Protein AF-A0A0F6WAM8-F1 (afdb_monomer_lite)

Structure (mmCIF, N/CA/C/O backbone):
data_AF-A0A0F6WAM8-F1
#
_entry.id   AF-A0A0F6WAM8-F1
#
loop_
_atom_site.group_PDB
_atom_site.id
_atom_site.type_symbol
_atom_site.label_atom_id
_atom_site.label_alt_id
_atom_site.label_comp_id
_atom_site.label_asym_id
_atom_site.label_entity_id
_atom_site.label_seq_id
_atom_site.pdbx_PDB_ins_code
_atom_site.Cartn_x
_atom_site.Cartn_y
_atom_site.Cartn_z
_atom_site.occupancy
_atom_site.B_iso_or_equiv
_atom_site.auth_seq_id
_atom_site.auth_comp_id
_atom_site.auth_asym_id
_atom_site.auth_atom_id
_atom_site.pdbx_PDB_model_num
ATOM 1 N N . MET A 1 1 ? 14.453 -8.402 1.771 1.00 70.31 1 MET A N 1
ATOM 2 C CA . MET A 1 1 ? 13.284 -9.276 2.057 1.00 70.31 1 MET A CA 1
ATOM 3 C C . MET A 1 1 ? 13.218 -9.983 3.432 1.00 70.31 1 MET A C 1
ATOM 5 O O . MET A 1 1 ? 12.126 -10.076 3.965 1.00 70.31 1 MET A O 1
ATOM 9 N N . SER A 1 2 ? 14.271 -10.577 4.032 1.00 76.19 2 SER A N 1
ATOM 10 C CA . SER A 1 2 ? 14.103 -11.374 5.291 1.00 76.19 2 SER A CA 1
ATOM 11 C C . SER A 1 2 ? 13.777 -10.528 6.503 1.00 76.19 2 SER A C 1
ATOM 13 O O . SER A 1 2 ? 12.893 -10.878 7.273 1.00 76.19 2 SER A O 1
ATOM 15 N N . GLU A 1 3 ? 14.484 -9.415 6.609 1.00 81.88 3 GLU A N 1
ATOM 16 C CA . GLU A 1 3 ? 14.283 -8.392 7.623 1.00 81.88 3 GLU A CA 1
ATOM 17 C C . GLU A 1 3 ? 12.885 -7.765 7.503 1.00 81.88 3 GLU A C 1
ATOM 19 O O . GLU A 1 3 ? 12.145 -7.770 8.478 1.00 81.88 3 GLU A O 1
ATOM 24 N N . LEU A 1 4 ? 12.472 -7.379 6.285 1.00 81.62 4 LEU A N 1
ATOM 25 C CA . LEU A 1 4 ? 11.135 -6.833 6.007 1.00 81.62 4 LEU A CA 1
ATOM 26 C C . LEU A 1 4 ? 10.006 -7.769 6.457 1.00 81.62 4 LEU A C 1
ATOM 28 O O . LEU A 1 4 ? 9.068 -7.326 7.107 1.00 81.62 4 LEU A O 1
ATOM 32 N N . VAL A 1 5 ? 10.094 -9.058 6.112 1.00 83.38 5 VAL A N 1
ATOM 33 C CA . VAL A 1 5 ? 9.080 -10.056 6.489 1.00 83.38 5 VAL A CA 1
ATOM 34 C C . VAL A 1 5 ? 8.963 -10.155 8.010 1.00 83.38 5 VAL A C 1
ATOM 36 O O . VAL A 1 5 ? 7.864 -10.053 8.540 1.00 83.38 5 VAL A O 1
ATOM 39 N N . ALA A 1 6 ? 10.089 -10.269 8.720 1.00 85.56 6 ALA A N 1
ATOM 40 C CA . ALA A 1 6 ? 10.087 -10.329 10.180 1.00 85.56 6 ALA A CA 1
ATOM 41 C C . ALA A 1 6 ? 9.570 -9.026 10.822 1.00 85.56 6 ALA A C 1
ATOM 43 O O . ALA A 1 6 ? 8.919 -9.053 11.864 1.00 85.56 6 ALA A O 1
ATOM 44 N N . GLU A 1 7 ? 9.858 -7.871 10.225 1.00 86.44 7 GLU A N 1
ATOM 45 C CA . GLU A 1 7 ? 9.371 -6.572 10.691 1.00 86.44 7 GLU A CA 1
ATOM 46 C C . GLU A 1 7 ? 7.865 -6.408 10.503 1.00 86.44 7 GLU A C 1
ATOM 48 O O . GLU A 1 7 ? 7.181 -6.040 11.455 1.00 86.44 7 GLU A O 1
ATOM 53 N N . ILE A 1 8 ? 7.334 -6.751 9.329 1.00 85.44 8 ILE A N 1
ATOM 54 C CA . ILE A 1 8 ? 5.891 -6.740 9.075 1.00 85.44 8 ILE A CA 1
ATOM 55 C C . ILE A 1 8 ? 5.183 -7.731 10.008 1.00 85.44 8 ILE A C 1
ATOM 57 O O . ILE A 1 8 ? 4.198 -7.365 10.640 1.00 85.44 8 ILE A O 1
ATOM 61 N N . GLU A 1 9 ? 5.699 -8.946 10.186 1.00 86.88 9 GLU A N 1
ATOM 62 C CA . GLU A 1 9 ? 5.108 -9.944 11.094 1.00 86.88 9 GLU A CA 1
ATOM 63 C C . GLU A 1 9 ? 5.041 -9.451 12.542 1.00 86.88 9 GLU A C 1
ATOM 65 O O . GLU A 1 9 ? 3.993 -9.548 13.178 1.00 86.88 9 GLU A O 1
ATOM 70 N N . ARG A 1 10 ? 6.098 -8.797 13.039 1.00 87.12 10 ARG A N 1
ATOM 71 C CA . ARG A 1 10 ? 6.067 -8.170 14.371 1.00 87.12 10 ARG A CA 1
ATOM 72 C C . ARG A 1 10 ? 4.965 -7.126 14.504 1.00 87.12 10 ARG A C 1
ATOM 74 O O . ARG A 1 10 ? 4.391 -6.989 15.580 1.00 87.12 10 ARG A O 1
ATOM 81 N N . THR A 1 11 ? 4.668 -6.388 13.434 1.00 86.56 11 THR A N 1
ATOM 82 C CA . THR A 1 11 ? 3.557 -5.430 13.469 1.00 86.56 11 THR A CA 1
ATOM 83 C C . THR A 1 11 ? 2.187 -6.108 13.446 1.00 86.56 11 THR A C 1
ATOM 85 O O . THR A 1 11 ? 1.237 -5.531 13.973 1.00 86.56 11 THR A O 1
ATOM 88 N N . LEU A 1 12 ? 2.074 -7.313 12.874 1.00 83.94 12 LEU A N 1
ATOM 89 C CA . LEU A 1 12 ? 0.836 -8.099 12.821 1.00 83.94 12 LEU A CA 1
ATOM 90 C C . LEU A 1 12 ? 0.528 -8.776 14.169 1.00 83.94 12 LEU A C 1
ATOM 92 O O . LEU A 1 12 ? -0.620 -8.757 14.605 1.00 83.94 12 LEU A O 1
ATOM 96 N N . ASP A 1 13 ? 1.548 -9.283 14.866 1.00 75.69 13 ASP A N 1
ATOM 97 C CA . ASP A 1 13 ? 1.405 -10.173 16.033 1.00 75.69 13 ASP A CA 1
ATOM 98 C C . ASP A 1 13 ? 1.328 -9.454 17.404 1.00 75.69 13 ASP A C 1
ATOM 100 O O . ASP A 1 13 ? 1.765 -9.985 18.426 1.00 75.69 13 ASP A O 1
ATOM 104 N N . GLY A 1 14 ? 0.761 -8.244 17.477 1.00 69.88 14 GLY A N 1
ATOM 105 C CA . GLY A 1 14 ? 0.742 -7.462 18.724 1.00 69.88 14 GLY A CA 1
ATOM 106 C C . GLY A 1 14 ? -0.489 -6.582 18.945 1.00 69.88 14 GLY A C 1
ATOM 107 O O . GLY A 1 14 ? -1.218 -6.247 18.013 1.00 69.88 14 GLY A O 1
ATOM 108 N N . ALA A 1 15 ? -0.691 -6.154 20.194 1.00 78.25 15 ALA A N 1
ATOM 109 C CA . ALA A 1 15 ? -1.599 -5.060 20.545 1.00 78.25 15 ALA A CA 1
ATOM 110 C C . ALA A 1 15 ? -0.901 -3.715 20.275 1.00 78.25 15 ALA A C 1
ATOM 112 O O . ALA A 1 15 ? -0.486 -3.020 21.198 1.00 78.25 15 ALA A O 1
ATOM 113 N N . ILE A 1 16 ? -0.695 -3.406 18.995 1.00 86.88 16 ILE A N 1
ATOM 114 C CA . ILE A 1 16 ? -0.172 -2.117 18.532 1.00 86.88 16 ILE A CA 1
ATOM 115 C C . ILE A 1 16 ? -1.365 -1.237 18.178 1.00 86.88 16 ILE A C 1
ATOM 117 O O . ILE A 1 16 ? -2.335 -1.723 17.589 1.00 86.88 16 ILE A O 1
ATOM 121 N N . ASP A 1 17 ? -1.286 0.044 18.527 1.00 93.81 17 ASP A N 1
ATOM 122 C CA . ASP A 1 17 ? -2.280 1.025 18.109 1.00 93.81 17 ASP A CA 1
ATOM 123 C C . ASP A 1 17 ? -2.421 1.033 16.566 1.00 93.81 17 ASP A C 1
ATOM 125 O O . ASP A 1 17 ? -1.407 1.004 15.855 1.00 93.81 17 ASP A O 1
ATOM 129 N N . PRO A 1 18 ? -3.647 1.051 16.001 1.00 95.12 18 PRO A N 1
ATOM 130 C CA . PRO A 1 18 ? -3.834 0.999 14.553 1.00 95.12 18 PRO A CA 1
ATOM 131 C C . PRO A 1 18 ? -3.072 2.082 13.783 1.00 95.12 18 PRO A C 1
ATOM 133 O O . PRO A 1 18 ? -2.536 1.798 12.712 1.00 95.12 18 PRO A O 1
ATOM 136 N N . ARG A 1 19 ? -2.959 3.300 14.322 1.00 95.00 19 ARG A N 1
ATOM 137 C CA . ARG A 1 19 ? -2.213 4.385 13.677 1.00 95.00 19 ARG A CA 1
ATOM 138 C C . ARG A 1 19 ? -0.719 4.087 13.659 1.00 95.00 19 ARG A C 1
ATOM 140 O O . ARG A 1 19 ? -0.087 4.214 12.610 1.00 95.00 19 ARG A O 1
ATOM 147 N N . GLU A 1 20 ? -0.156 3.652 14.784 1.00 94.38 20 GLU A N 1
ATOM 148 C CA . GLU A 1 20 ? 1.255 3.248 14.864 1.00 94.38 20 GLU A CA 1
ATOM 149 C C . GLU A 1 20 ? 1.577 2.096 13.905 1.00 94.38 20 GLU A C 1
ATOM 151 O O . GLU A 1 20 ? 2.630 2.086 13.257 1.00 94.38 20 GLU A O 1
ATOM 156 N N . ARG A 1 21 ? 0.649 1.147 13.759 1.00 95.44 21 ARG A N 1
ATOM 157 C CA . ARG A 1 21 ? 0.763 0.044 12.802 1.00 95.44 21 ARG A CA 1
ATOM 158 C C . ARG A 1 21 ? 0.791 0.543 11.357 1.00 95.44 21 ARG A C 1
ATOM 160 O O . ARG A 1 21 ? 1.679 0.141 10.607 1.00 95.44 21 ARG A O 1
ATOM 167 N N . VAL A 1 22 ? -0.113 1.447 10.974 1.00 96.19 22 VAL A N 1
ATOM 168 C CA . VAL A 1 22 ? -0.131 2.035 9.621 1.00 96.19 22 VAL A CA 1
ATOM 169 C C . VAL A 1 22 ? 1.169 2.782 9.330 1.00 96.19 22 VAL A C 1
ATOM 171 O O . VAL A 1 22 ? 1.796 2.536 8.300 1.00 96.19 22 VAL A O 1
ATOM 174 N N . LEU A 1 23 ? 1.623 3.638 10.249 1.00 95.19 23 LEU A N 1
ATOM 175 C CA . LEU A 1 23 ? 2.885 4.374 10.103 1.00 95.19 23 LEU A CA 1
ATOM 176 C C . LEU A 1 23 ? 4.087 3.430 9.965 1.00 95.19 23 LEU A C 1
ATOM 178 O O . LEU A 1 23 ? 4.976 3.666 9.143 1.00 95.19 23 LEU A O 1
ATOM 182 N N . SER A 1 24 ? 4.087 2.330 10.722 1.00 94.75 24 SER A N 1
ATOM 183 C CA . SER A 1 24 ? 5.114 1.293 10.619 1.00 94.75 24 SER A CA 1
ATOM 184 C C . SER A 1 24 ? 5.111 0.641 9.238 1.00 94.75 24 SER A C 1
ATOM 186 O O . SER A 1 24 ? 6.165 0.546 8.614 1.00 94.75 24 SER A O 1
ATOM 188 N N . TRP A 1 25 ? 3.948 0.245 8.711 1.00 95.75 25 TRP A N 1
ATOM 189 C CA . TRP A 1 25 ? 3.856 -0.337 7.369 1.00 95.75 25 TRP A CA 1
ATOM 190 C C . TRP A 1 25 ? 4.326 0.617 6.279 1.00 95.75 25 TRP A C 1
ATOM 192 O O . TRP A 1 25 ? 5.108 0.197 5.428 1.00 95.75 25 TRP A O 1
ATOM 202 N N . VAL A 1 26 ? 3.921 1.891 6.328 1.00 95.19 26 VAL A N 1
ATOM 203 C CA . VAL A 1 26 ? 4.386 2.899 5.363 1.00 95.19 26 VAL A CA 1
ATOM 204 C C . VAL A 1 26 ? 5.909 2.955 5.349 1.00 95.19 26 VAL A C 1
ATOM 206 O O . VAL A 1 26 ? 6.528 2.809 4.295 1.00 95.19 26 VAL A O 1
ATOM 209 N N . ARG A 1 27 ? 6.522 3.115 6.526 1.00 94.38 27 ARG A N 1
ATOM 210 C CA . ARG A 1 27 ? 7.976 3.227 6.655 1.00 94.38 27 ARG A CA 1
ATOM 211 C C . ARG A 1 27 ? 8.694 1.974 6.158 1.00 94.38 27 ARG A C 1
ATOM 213 O O . ARG A 1 27 ? 9.669 2.079 5.418 1.00 94.38 27 ARG A O 1
ATOM 220 N N . LEU A 1 28 ? 8.236 0.799 6.586 1.00 94.69 28 LEU A N 1
ATOM 221 C CA . LEU A 1 28 ? 8.861 -0.485 6.266 1.00 94.69 28 LEU A CA 1
ATOM 222 C C . LEU A 1 28 ? 8.800 -0.787 4.767 1.00 94.69 28 LEU A C 1
ATOM 224 O O . LEU A 1 28 ? 9.815 -1.148 4.169 1.00 94.69 28 LEU A O 1
ATOM 228 N N . LEU A 1 29 ? 7.631 -0.599 4.152 1.00 94.06 29 LEU A N 1
ATOM 229 C CA . LEU A 1 29 ? 7.439 -0.826 2.722 1.00 94.06 29 LEU A CA 1
ATOM 230 C C . LEU A 1 29 ? 8.244 0.176 1.886 1.00 94.06 29 LEU A C 1
ATOM 232 O O . LEU A 1 29 ? 8.910 -0.232 0.937 1.00 94.06 29 LEU A O 1
ATOM 236 N N . ASP A 1 30 ? 8.262 1.458 2.265 1.00 93.31 30 ASP A N 1
ATOM 237 C CA . ASP A 1 30 ? 9.029 2.487 1.552 1.00 93.31 30 ASP A CA 1
ATOM 238 C C . ASP A 1 30 ? 10.538 2.206 1.588 1.00 93.31 30 ASP A C 1
ATOM 240 O O . ASP A 1 30 ? 11.213 2.246 0.558 1.00 93.31 30 ASP A O 1
ATOM 244 N N . LEU A 1 31 ? 11.074 1.843 2.759 1.00 92.94 31 LEU A N 1
ATOM 245 C CA . LEU A 1 31 ? 12.482 1.462 2.897 1.00 92.94 31 LEU A CA 1
ATOM 246 C C . LEU A 1 31 ? 12.819 0.198 2.102 1.00 92.94 31 LEU A C 1
ATOM 248 O O . LEU A 1 31 ? 13.902 0.114 1.522 1.00 92.94 31 LEU A O 1
ATOM 252 N N . ALA A 1 32 ? 11.920 -0.784 2.071 1.00 92.62 32 ALA A N 1
ATOM 253 C CA . ALA A 1 32 ? 12.136 -2.006 1.312 1.00 92.62 32 ALA A CA 1
ATOM 254 C C . ALA A 1 32 ? 12.163 -1.754 -0.197 1.00 92.62 32 ALA A C 1
ATOM 256 O O . ALA A 1 32 ? 13.083 -2.221 -0.866 1.00 92.62 32 ALA A O 1
ATOM 257 N N . VAL A 1 33 ? 11.210 -0.980 -0.721 1.00 92.19 33 VAL A N 1
ATOM 258 C CA . VAL A 1 33 ? 11.174 -0.611 -2.143 1.00 92.19 33 VAL A CA 1
ATOM 259 C C . VAL A 1 33 ? 12.412 0.201 -2.522 1.00 92.19 33 VAL A C 1
ATOM 261 O O . VAL A 1 33 ? 13.026 -0.065 -3.550 1.00 92.19 33 VAL A O 1
ATOM 264 N N . ALA A 1 34 ? 12.856 1.125 -1.664 1.00 91.12 34 ALA A N 1
ATOM 265 C CA . ALA A 1 34 ? 14.078 1.894 -1.906 1.00 91.12 34 ALA A CA 1
ATOM 266 C C . ALA A 1 34 ? 15.351 1.023 -1.980 1.00 91.12 34 ALA A C 1
ATOM 268 O O . ALA A 1 34 ? 16.317 1.407 -2.637 1.00 91.12 34 ALA A O 1
ATOM 269 N N . ARG A 1 35 ? 15.371 -0.137 -1.307 1.00 92.50 35 ARG A N 1
ATOM 270 C CA . ARG A 1 35 ? 16.491 -1.098 -1.330 1.00 92.50 35 ARG A CA 1
ATOM 271 C C . ARG A 1 35 ? 16.407 -2.097 -2.489 1.00 92.50 35 ARG A C 1
ATOM 273 O O . ARG A 1 35 ? 17.434 -2.651 -2.871 1.00 92.50 35 ARG A O 1
ATOM 280 N N . GLU A 1 36 ? 15.214 -2.345 -3.025 1.00 90.12 36 GLU A N 1
ATOM 281 C CA . GLU A 1 36 ? 14.940 -3.341 -4.068 1.00 90.12 36 GLU A CA 1
ATOM 282 C C . GLU A 1 36 ? 14.293 -2.654 -5.296 1.00 90.12 36 GLU A C 1
ATOM 284 O O . GLU A 1 36 ? 13.080 -2.763 -5.497 1.00 90.12 36 GLU A O 1
ATOM 289 N N . PRO A 1 37 ? 15.077 -1.923 -6.120 1.00 80.00 37 PRO A N 1
ATOM 290 C CA . PRO A 1 37 ? 14.535 -1.029 -7.150 1.00 80.00 37 PRO A CA 1
ATOM 291 C C . PRO A 1 37 ? 13.844 -1.755 -8.311 1.00 80.00 37 PRO A C 1
ATOM 293 O O . PRO A 1 37 ? 13.017 -1.140 -8.985 1.00 80.00 37 PRO A O 1
ATOM 296 N N . ASP A 1 38 ? 14.158 -3.036 -8.517 1.00 89.81 38 ASP A N 1
ATOM 297 C CA . ASP A 1 38 ? 13.590 -3.897 -9.557 1.00 89.81 38 ASP A CA 1
ATOM 298 C C . ASP A 1 38 ? 12.054 -3.926 -9.494 1.00 89.81 38 ASP A C 1
ATOM 300 O O . ASP A 1 38 ? 11.474 -4.037 -8.409 1.00 89.81 38 ASP A O 1
ATOM 304 N N . THR A 1 39 ? 11.393 -3.808 -10.648 1.00 86.94 39 THR A N 1
ATOM 305 C CA . THR A 1 39 ? 9.928 -3.752 -10.757 1.00 86.94 39 THR A CA 1
ATOM 306 C C . THR A 1 39 ? 9.242 -5.062 -10.401 1.00 86.94 39 THR A C 1
ATOM 308 O O . THR A 1 39 ? 8.103 -5.034 -9.949 1.00 86.94 39 THR A O 1
ATOM 311 N N . SER A 1 40 ? 9.941 -6.190 -10.478 1.00 90.00 40 SER A N 1
ATOM 312 C CA . SER A 1 40 ? 9.464 -7.509 -10.055 1.00 90.00 40 SER A CA 1
ATOM 313 C C . SER A 1 40 ? 9.817 -7.851 -8.600 1.00 90.00 40 SER A C 1
ATOM 315 O O . SER A 1 40 ? 9.539 -8.958 -8.127 1.00 90.00 40 SER A O 1
ATOM 317 N N . SER A 1 41 ? 10.430 -6.918 -7.855 1.00 91.06 41 SER A N 1
ATOM 318 C CA . SER A 1 41 ? 10.890 -7.191 -6.494 1.00 91.06 41 SER A CA 1
ATOM 319 C C . SER A 1 41 ? 9.746 -7.552 -5.548 1.00 91.06 41 SER A C 1
ATOM 321 O O . SER A 1 41 ? 8.636 -7.013 -5.602 1.00 91.06 41 SER A O 1
ATOM 323 N N . ALA A 1 42 ? 10.033 -8.441 -4.595 1.00 91.62 42 ALA A N 1
ATOM 324 C CA . ALA A 1 42 ? 9.045 -8.834 -3.596 1.00 91.62 42 ALA A CA 1
ATOM 325 C C . ALA A 1 42 ? 8.598 -7.644 -2.721 1.00 91.62 42 ALA A C 1
ATOM 327 O O . ALA A 1 42 ? 7.472 -7.652 -2.224 1.00 91.62 42 ALA A O 1
ATOM 328 N N . ALA A 1 43 ? 9.433 -6.607 -2.572 1.00 91.88 43 ALA A N 1
ATOM 329 C CA . ALA A 1 43 ? 9.068 -5.382 -1.864 1.00 91.88 43 ALA A CA 1
ATOM 330 C C . ALA A 1 43 ? 7.966 -4.607 -2.599 1.00 91.88 43 ALA A C 1
ATOM 332 O O . ALA A 1 43 ? 6.976 -4.217 -1.977 1.00 91.88 43 ALA A O 1
ATOM 333 N N . ARG A 1 44 ? 8.094 -4.439 -3.922 1.00 92.94 44 ARG A N 1
ATOM 334 C CA . ARG A 1 44 ? 7.059 -3.790 -4.737 1.00 92.94 44 ARG A CA 1
ATOM 335 C C . ARG A 1 44 ? 5.782 -4.611 -4.784 1.00 92.94 44 ARG A C 1
ATOM 337 O O . ARG A 1 44 ? 4.713 -4.062 -4.554 1.00 92.94 44 ARG A O 1
ATOM 344 N N . VAL A 1 45 ? 5.877 -5.929 -4.954 1.00 94.31 45 VAL A N 1
ATOM 345 C CA . VAL A 1 45 ? 4.701 -6.816 -4.917 1.00 94.31 45 VAL A CA 1
ATOM 346 C C . VAL A 1 45 ? 3.964 -6.722 -3.572 1.00 94.31 45 VAL A C 1
ATOM 348 O O . VAL A 1 45 ? 2.729 -6.698 -3.543 1.00 94.31 45 VAL A O 1
ATOM 351 N N . ALA A 1 46 ? 4.690 -6.641 -2.451 1.00 95.06 46 ALA A N 1
ATOM 352 C CA . ALA A 1 46 ? 4.090 -6.454 -1.131 1.00 95.06 46 ALA A CA 1
ATOM 353 C C . ALA A 1 46 ? 3.390 -5.093 -1.002 1.00 95.06 46 ALA A C 1
ATOM 355 O O . ALA A 1 46 ? 2.238 -5.044 -0.567 1.00 95.06 46 ALA A O 1
ATOM 356 N N . LEU A 1 47 ? 4.046 -4.011 -1.435 1.00 94.94 47 LEU A N 1
ATOM 357 C CA . LEU A 1 47 ? 3.461 -2.672 -1.437 1.00 94.94 47 LEU A CA 1
ATOM 358 C C . LEU A 1 47 ? 2.203 -2.603 -2.312 1.00 94.94 47 LEU A C 1
ATOM 360 O O . LEU A 1 47 ? 1.160 -2.148 -1.848 1.00 94.94 47 LEU A O 1
ATOM 364 N N . THR A 1 48 ? 2.260 -3.105 -3.545 1.00 95.69 48 THR A N 1
ATOM 365 C CA . THR A 1 48 ? 1.109 -3.083 -4.454 1.00 95.69 48 THR A CA 1
ATOM 366 C C . THR A 1 48 ? -0.049 -3.927 -3.919 1.00 95.69 48 THR A C 1
ATOM 368 O O . THR A 1 48 ? -1.204 -3.533 -4.041 1.00 95.69 48 THR A O 1
ATOM 371 N N . SER A 1 49 ? 0.230 -5.038 -3.229 1.00 96.94 49 SER A N 1
ATOM 372 C CA . SER A 1 49 ? -0.818 -5.827 -2.558 1.00 96.94 49 SER A CA 1
ATOM 373 C C . SER A 1 49 ? -1.520 -5.045 -1.450 1.00 96.94 49 SER A C 1
ATOM 375 O O . SER A 1 49 ? -2.743 -5.111 -1.336 1.00 96.94 49 SER A O 1
ATOM 377 N N . ALA A 1 50 ? -0.762 -4.280 -0.659 1.00 96.69 50 ALA A N 1
ATOM 378 C CA . ALA A 1 50 ? -1.334 -3.386 0.340 1.00 96.69 50 ALA A CA 1
ATOM 379 C C . ALA A 1 50 ? -2.180 -2.279 -0.311 1.00 96.69 50 ALA A C 1
ATOM 381 O O . ALA A 1 50 ? -3.268 -1.988 0.178 1.00 96.69 50 ALA A O 1
ATOM 382 N N . MET A 1 51 ? -1.732 -1.716 -1.439 1.00 95.44 51 MET A N 1
ATOM 383 C CA . MET A 1 51 ? -2.488 -0.696 -2.179 1.00 95.44 51 MET A CA 1
ATOM 384 C C . MET A 1 51 ? -3.805 -1.222 -2.742 1.00 95.44 51 MET A C 1
ATOM 386 O O . MET A 1 51 ? -4.821 -0.549 -2.607 1.00 95.44 51 MET A O 1
ATOM 390 N N . VAL A 1 52 ? -3.823 -2.431 -3.314 1.00 96.12 52 VAL A N 1
ATOM 391 C CA . VAL A 1 52 ? -5.065 -3.063 -3.792 1.00 96.12 52 VAL A CA 1
ATOM 392 C C . VAL A 1 52 ? -6.050 -3.258 -2.640 1.00 96.12 52 VAL A C 1
ATOM 394 O O . VAL A 1 52 ? -7.220 -2.896 -2.760 1.00 96.12 52 VAL A O 1
ATOM 397 N N . ALA A 1 53 ? -5.584 -3.781 -1.502 1.00 97.25 53 ALA A N 1
ATOM 398 C CA . ALA A 1 53 ? -6.428 -3.971 -0.325 1.00 97.25 53 ALA A CA 1
ATOM 399 C C . ALA A 1 53 ? -6.980 -2.638 0.216 1.00 97.25 53 ALA A C 1
ATOM 401 O O . ALA A 1 53 ? -8.178 -2.526 0.481 1.00 97.25 53 ALA A O 1
ATOM 402 N N . ALA A 1 54 ? -6.131 -1.611 0.313 1.00 95.25 54 ALA A N 1
ATOM 403 C CA . ALA A 1 54 ? -6.520 -0.268 0.735 1.00 95.25 54 ALA A CA 1
ATOM 404 C C . ALA A 1 54 ? -7.522 0.380 -0.237 1.00 95.25 54 ALA A C 1
ATOM 406 O O . ALA A 1 54 ? -8.526 0.944 0.193 1.00 95.25 54 ALA A O 1
ATOM 407 N N . GLY A 1 55 ? -7.285 0.261 -1.546 1.00 93.00 55 GLY A N 1
ATOM 408 C CA . GLY A 1 55 ? -8.156 0.786 -2.596 1.00 93.00 55 GLY A CA 1
ATOM 409 C C . GLY A 1 55 ? -9.540 0.158 -2.591 1.00 93.00 55 GLY A C 1
ATOM 410 O O . GLY A 1 55 ? -10.537 0.876 -2.630 1.00 93.00 55 GLY A O 1
ATOM 411 N N . ARG A 1 56 ? -9.623 -1.168 -2.448 1.00 94.31 56 ARG A N 1
ATOM 412 C CA . ARG A 1 56 ? -10.906 -1.869 -2.294 1.00 94.31 56 ARG A CA 1
ATOM 413 C C . ARG A 1 56 ? -11.649 -1.401 -1.042 1.00 94.31 56 ARG A C 1
ATOM 415 O O . ARG A 1 56 ? -12.808 -1.016 -1.141 1.00 94.31 56 ARG A O 1
ATOM 422 N N . ALA A 1 57 ? -10.966 -1.324 0.102 1.00 94.50 57 ALA A N 1
ATOM 423 C CA . ALA A 1 57 ? -11.577 -0.859 1.346 1.00 94.50 57 ALA A CA 1
ATOM 424 C C . ALA A 1 57 ? -12.089 0.591 1.263 1.00 94.50 57 ALA A C 1
ATOM 426 O O . ALA A 1 57 ? -13.132 0.903 1.841 1.00 94.50 57 ALA A O 1
ATOM 427 N N . LEU A 1 58 ? -11.384 1.463 0.532 1.00 91.56 58 LEU A N 1
ATOM 428 C CA . LEU A 1 58 ? -11.813 2.837 0.267 1.00 91.56 58 LEU A CA 1
ATOM 429 C C . LEU A 1 58 ? -13.065 2.899 -0.612 1.00 91.56 58 LEU A C 1
ATOM 431 O O . LEU A 1 58 ? -13.995 3.644 -0.299 1.00 91.56 58 LEU A O 1
ATOM 435 N N . LEU A 1 59 ? -13.106 2.109 -1.687 1.00 91.25 59 LEU A N 1
ATOM 436 C CA . LEU A 1 59 ? -14.270 2.014 -2.569 1.00 91.25 59 LEU A CA 1
ATOM 437 C C . LEU A 1 59 ? -15.491 1.461 -1.816 1.00 91.25 59 LEU A C 1
ATOM 439 O O . LEU A 1 59 ? -16.576 2.031 -1.916 1.00 91.25 59 LEU A O 1
ATOM 443 N N . ASP A 1 60 ? -15.304 0.419 -1.003 1.00 92.88 60 ASP A N 1
ATOM 444 C CA . ASP A 1 60 ? -16.353 -0.191 -0.174 1.00 92.88 60 ASP A CA 1
ATOM 445 C C . ASP A 1 60 ? -16.851 0.739 0.942 1.00 92.88 60 ASP A C 1
ATOM 447 O O . ASP A 1 60 ? -17.944 0.563 1.480 1.00 92.88 60 ASP A O 1
ATOM 451 N N . ALA A 1 61 ? -16.049 1.726 1.346 1.00 91.12 61 ALA A N 1
ATOM 452 C CA . ALA A 1 61 ? -16.454 2.736 2.318 1.00 91.12 61 ALA A CA 1
ATOM 453 C C . ALA A 1 61 ? -17.386 3.803 1.729 1.00 91.12 61 ALA A C 1
ATOM 455 O O . ALA A 1 61 ? -17.920 4.603 2.493 1.00 91.12 61 ALA A O 1
ATOM 456 N N . GLY A 1 62 ? -17.568 3.840 0.403 1.00 85.62 62 GLY A N 1
ATOM 457 C CA . GLY A 1 62 ? -18.391 4.851 -0.263 1.00 85.62 62 GLY A CA 1
ATOM 458 C C . GLY A 1 62 ? -17.806 6.266 -0.194 1.00 85.62 62 GLY A C 1
ATOM 459 O O . GLY A 1 62 ? -18.481 7.228 -0.536 1.00 85.62 62 GLY A O 1
ATOM 460 N N . VAL A 1 63 ? -16.543 6.422 0.223 1.00 77.69 63 VAL A N 1
ATOM 461 C CA . VAL A 1 63 ? -15.891 7.744 0.314 1.00 77.69 63 VAL A CA 1
ATOM 462 C C . VAL A 1 63 ? -15.731 8.377 -1.072 1.00 77.69 63 VAL A C 1
ATOM 464 O O . VAL A 1 63 ? -15.720 9.597 -1.203 1.00 77.69 63 VAL A O 1
ATOM 467 N N . LEU A 1 64 ? -15.640 7.544 -2.111 1.00 69.06 64 LEU A N 1
ATOM 468 C CA . LEU A 1 64 ? -15.377 7.941 -3.491 1.00 69.06 64 LEU A CA 1
ATOM 469 C C . LEU A 1 64 ? -16.359 7.274 -4.464 1.00 69.06 64 LEU A C 1
ATOM 471 O O . LEU A 1 64 ? -15.927 6.711 -5.466 1.00 69.06 64 LEU A O 1
ATOM 475 N N . GLU A 1 65 ? -17.667 7.289 -4.168 1.00 57.00 65 GLU A N 1
ATOM 476 C CA . GLU A 1 65 ? -18.719 6.528 -4.885 1.00 57.00 65 GLU A CA 1
ATOM 477 C C . GLU A 1 65 ? -18.640 6.557 -6.431 1.00 57.00 65 GLU A C 1
ATOM 479 O O . GLU A 1 65 ? -19.126 5.629 -7.079 1.00 57.00 65 GLU A O 1
ATOM 484 N N . LEU A 1 66 ? -17.975 7.548 -7.036 1.00 55.06 66 LEU A N 1
ATOM 485 C CA . LEU A 1 66 ? -17.865 7.730 -8.486 1.00 55.06 66 LEU A CA 1
ATOM 486 C C . LEU A 1 66 ? -16.435 7.934 -9.019 1.00 55.06 66 LEU A C 1
ATOM 488 O O . LEU A 1 66 ? -16.284 8.345 -10.169 1.00 55.06 66 LEU A O 1
ATOM 492 N N . ASP A 1 67 ? -15.382 7.651 -8.246 1.00 74.75 67 ASP A N 1
ATOM 493 C CA . ASP A 1 67 ? -14.016 7.874 -8.734 1.00 74.75 67 ASP A CA 1
ATOM 494 C C . ASP A 1 67 ? -13.566 6.746 -9.682 1.00 74.75 67 ASP A C 1
ATOM 496 O O . ASP A 1 67 ? -13.095 5.674 -9.280 1.00 74.75 67 ASP A O 1
ATOM 500 N N . THR A 1 68 ? -13.749 6.989 -10.982 1.00 79.69 68 THR A N 1
ATOM 501 C CA . THR A 1 68 ? -13.299 6.103 -12.062 1.00 79.69 68 THR A CA 1
ATOM 502 C C . THR A 1 68 ? -11.789 5.901 -12.057 1.00 79.69 68 THR A C 1
ATOM 504 O O . THR A 1 68 ? -11.328 4.845 -12.492 1.00 79.69 68 THR A O 1
ATOM 507 N N . ASN A 1 69 ? -11.020 6.863 -11.544 1.00 86.06 69 ASN A N 1
ATOM 508 C CA . ASN A 1 69 ? -9.565 6.814 -11.562 1.00 86.06 69 ASN A CA 1
ATOM 509 C C . ASN A 1 69 ? -9.058 5.879 -10.468 1.00 86.06 69 ASN A C 1
ATOM 511 O O . ASN A 1 69 ? -8.238 5.017 -10.757 1.00 86.06 69 ASN A O 1
ATOM 515 N N . VAL A 1 70 ? -9.610 5.939 -9.249 1.00 86.38 70 VAL A N 1
ATOM 516 C CA . VAL A 1 70 ? -9.255 4.973 -8.190 1.00 86.38 70 VAL A CA 1
ATOM 517 C C . VAL A 1 70 ? -9.567 3.540 -8.618 1.00 86.38 70 VAL A C 1
ATOM 519 O O . VAL A 1 70 ? -8.747 2.644 -8.420 1.00 86.38 70 VAL A O 1
ATOM 522 N N . ARG A 1 71 ? -10.717 3.307 -9.264 1.00 91.06 71 ARG A N 1
ATOM 523 C CA . ARG A 1 71 ? -11.059 1.976 -9.799 1.00 91.06 71 ARG A CA 1
ATOM 524 C C . ARG A 1 71 ? -10.069 1.516 -10.872 1.00 91.06 71 ARG A C 1
ATOM 526 O O . ARG A 1 71 ? -9.657 0.359 -10.844 1.00 91.06 71 ARG A O 1
ATOM 533 N N . ALA A 1 72 ? -9.675 2.405 -11.785 1.00 91.12 72 ALA A N 1
ATOM 534 C CA . ALA A 1 72 ? -8.678 2.102 -12.810 1.00 91.12 72 ALA A CA 1
ATOM 535 C C . ALA A 1 72 ? -7.305 1.781 -12.197 1.00 91.12 72 ALA A C 1
ATOM 537 O O . ALA A 1 72 ? -6.677 0.800 -12.592 1.00 91.12 72 ALA A O 1
ATOM 538 N N . THR A 1 73 ? -6.879 2.540 -11.187 1.00 91.81 73 THR A N 1
ATOM 539 C CA . THR A 1 73 ? -5.621 2.314 -10.466 1.00 91.81 73 THR A CA 1
ATOM 540 C C . THR A 1 73 ? -5.615 0.975 -9.737 1.00 91.81 73 THR A C 1
ATOM 542 O O . THR A 1 73 ? -4.648 0.226 -9.856 1.00 91.81 73 THR A O 1
ATOM 545 N N . VAL A 1 74 ? -6.702 0.621 -9.040 1.00 93.81 74 VAL A N 1
ATOM 546 C CA . VAL A 1 74 ? -6.834 -0.696 -8.391 1.00 93.81 74 VAL A CA 1
ATOM 547 C C . VAL A 1 74 ? -6.781 -1.823 -9.425 1.00 93.81 74 VAL A C 1
ATOM 549 O O . VAL A 1 74 ? -6.053 -2.791 -9.220 1.00 93.81 74 VAL A O 1
ATOM 552 N N . ALA A 1 75 ? -7.469 -1.686 -10.561 1.00 95.12 75 ALA A N 1
ATOM 553 C CA . ALA A 1 75 ? -7.442 -2.694 -11.621 1.00 95.12 75 ALA A CA 1
ATOM 554 C C . ALA A 1 75 ? -6.044 -2.855 -12.256 1.00 95.12 75 ALA A C 1
ATOM 556 O O . ALA A 1 75 ? -5.600 -3.973 -12.520 1.00 95.12 75 ALA A O 1
ATOM 557 N N . ALA A 1 76 ? -5.318 -1.754 -12.478 1.00 95.25 76 ALA A N 1
ATOM 558 C CA . ALA A 1 76 ? -3.949 -1.798 -12.991 1.00 95.25 76 ALA A CA 1
ATOM 559 C C . ALA A 1 76 ? -2.979 -2.432 -11.976 1.00 95.25 76 ALA A C 1
ATOM 561 O O . ALA A 1 76 ? -2.140 -3.256 -12.347 1.00 95.25 76 ALA A O 1
ATOM 562 N N . ALA A 1 77 ? -3.142 -2.117 -10.688 1.00 95.38 77 ALA A N 1
ATOM 563 C CA . ALA A 1 77 ? -2.387 -2.724 -9.598 1.00 95.38 77 ALA A CA 1
ATOM 564 C C . ALA A 1 77 ? -2.627 -4.241 -9.498 1.00 95.38 77 ALA A C 1
ATOM 566 O O . ALA A 1 77 ? -1.679 -5.006 -9.331 1.00 95.38 77 ALA A O 1
ATOM 567 N N . GLU A 1 78 ? -3.875 -4.695 -9.637 1.00 97.25 78 GLU A N 1
ATOM 568 C CA . GLU A 1 78 ? -4.229 -6.120 -9.671 1.00 97.25 78 GLU A CA 1
ATOM 569 C C . GLU A 1 78 ? -3.556 -6.840 -10.841 1.00 97.25 78 GLU A C 1
ATOM 571 O O . GLU A 1 78 ? -2.923 -7.876 -10.638 1.00 97.25 78 GLU A O 1
ATOM 576 N N . ARG A 1 79 ? -3.593 -6.245 -12.039 1.00 97.19 79 ARG A N 1
ATOM 577 C CA . ARG A 1 79 ? -2.911 -6.787 -13.221 1.00 97.19 79 ARG A CA 1
ATOM 578 C C . ARG A 1 79 ? -1.402 -6.927 -13.002 1.00 97.19 79 ARG A C 1
ATOM 580 O O . ARG A 1 79 ? -0.822 -7.946 -13.366 1.00 97.19 79 ARG A O 1
ATOM 587 N N . TYR A 1 80 ? -0.766 -5.937 -12.378 1.00 96.88 80 TYR A N 1
ATOM 588 C CA . TYR A 1 80 ? 0.644 -6.034 -11.996 1.00 96.88 80 TYR A CA 1
ATOM 589 C C . TYR A 1 80 ? 0.903 -7.169 -10.990 1.00 96.88 80 TYR A C 1
ATOM 591 O O . TYR A 1 80 ? 1.919 -7.850 -11.083 1.00 96.88 80 TYR A O 1
ATOM 599 N N . LEU A 1 81 ? -0.003 -7.432 -10.043 1.00 96.44 81 LEU A N 1
ATOM 600 C CA . LEU A 1 81 ? 0.167 -8.547 -9.102 1.00 96.44 81 LEU A CA 1
ATOM 601 C C . LEU A 1 81 ? 0.047 -9.926 -9.768 1.00 96.44 81 LEU A C 1
ATOM 603 O O . LEU A 1 81 ? 0.619 -10.889 -9.251 1.00 96.44 81 LEU A O 1
ATOM 607 N N . GLU A 1 82 ? -0.685 -10.027 -10.877 1.00 96.88 82 GLU A N 1
ATOM 608 C CA . GLU A 1 82 ? -0.764 -11.235 -11.709 1.00 96.88 82 GLU A CA 1
ATOM 609 C C . GLU A 1 82 ? 0.497 -11.416 -12.567 1.00 96.88 82 GLU A C 1
ATOM 611 O O . GLU A 1 82 ? 1.012 -12.530 -12.695 1.00 96.88 82 GLU A O 1
ATOM 616 N N . HIS A 1 83 ? 1.022 -10.312 -13.104 1.00 95.69 83 HIS A N 1
ATOM 617 C CA . HIS A 1 83 ? 2.184 -10.272 -13.988 1.00 95.69 83 HIS A CA 1
ATOM 618 C C . HIS A 1 83 ? 3.154 -9.157 -13.551 1.00 95.69 83 HIS A C 1
ATOM 620 O O . HIS A 1 83 ? 3.097 -8.053 -14.093 1.00 95.69 83 HIS A O 1
ATOM 626 N N . PRO A 1 84 ? 4.036 -9.409 -12.559 1.00 93.38 84 PRO A N 1
ATOM 627 C CA . PRO A 1 84 ? 4.905 -8.381 -11.986 1.00 93.38 84 PRO A CA 1
ATOM 628 C C . PRO A 1 84 ? 6.115 -8.117 -12.889 1.00 93.38 84 PRO A C 1
ATOM 630 O O . PRO A 1 84 ? 7.246 -8.478 -12.569 1.00 93.38 84 PRO A O 1
ATOM 633 N N . ASP A 1 85 ? 5.854 -7.511 -14.041 1.00 92.94 85 ASP A N 1
ATOM 634 C CA . ASP A 1 85 ? 6.844 -7.072 -15.015 1.00 92.94 85 ASP A CA 1
ATOM 635 C C . ASP A 1 85 ? 6.830 -5.546 -15.190 1.00 92.94 85 ASP A C 1
ATOM 637 O O . ASP A 1 85 ? 5.956 -4.839 -14.678 1.00 92.94 85 ASP A O 1
ATOM 641 N N . GLU A 1 86 ? 7.831 -5.036 -15.912 1.00 93.00 86 GLU A N 1
ATOM 642 C CA . GLU A 1 86 ? 8.001 -3.603 -16.165 1.00 93.00 86 GLU A CA 1
ATOM 643 C C . GLU A 1 86 ? 6.781 -2.991 -16.860 1.00 93.00 86 GLU A C 1
ATOM 645 O O . GLU A 1 86 ? 6.346 -1.907 -16.493 1.00 93.00 86 GLU A O 1
ATOM 650 N N . ALA A 1 87 ? 6.188 -3.691 -17.832 1.00 95.50 87 ALA A N 1
ATOM 651 C CA . ALA A 1 87 ? 5.072 -3.160 -18.609 1.00 95.50 87 ALA A CA 1
ATOM 652 C C . ALA A 1 87 ? 3.816 -2.986 -17.744 1.00 95.50 87 ALA A C 1
ATOM 654 O O . ALA A 1 87 ? 3.136 -1.961 -17.827 1.00 95.50 87 ALA A O 1
ATOM 655 N N . CYS A 1 88 ? 3.515 -3.965 -16.889 1.00 95.19 88 CYS A N 1
ATOM 656 C CA . CYS A 1 88 ? 2.408 -3.859 -15.947 1.00 95.19 88 CYS A CA 1
ATOM 657 C C . CYS A 1 88 ? 2.700 -2.833 -14.846 1.00 95.19 88 CYS A C 1
ATOM 659 O O . CYS A 1 88 ? 1.779 -2.137 -14.419 1.00 95.19 88 CYS A O 1
ATOM 661 N N . TRP A 1 89 ? 3.962 -2.699 -14.417 1.00 93.44 89 TRP A N 1
ATOM 662 C CA . TRP A 1 89 ? 4.364 -1.646 -13.485 1.00 93.44 89 TRP A CA 1
ATOM 663 C C . TRP A 1 89 ? 4.147 -0.250 -14.080 1.00 93.44 89 TRP A C 1
ATOM 665 O O . TRP A 1 89 ? 3.498 0.574 -13.440 1.00 93.44 89 TRP A O 1
ATOM 675 N N . THR A 1 90 ? 4.607 0.003 -15.310 1.00 91.94 90 THR A N 1
ATOM 676 C CA . THR A 1 90 ? 4.398 1.285 -16.003 1.00 91.94 90 THR A CA 1
ATOM 677 C C . THR A 1 90 ? 2.912 1.618 -16.113 1.00 91.94 90 THR A C 1
ATOM 679 O O . THR A 1 90 ? 2.506 2.717 -15.752 1.00 91.94 90 THR A O 1
ATOM 682 N N . ALA A 1 91 ? 2.077 0.661 -16.533 1.00 92.56 91 ALA A N 1
ATOM 683 C CA . ALA A 1 91 ? 0.635 0.882 -16.645 1.00 92.56 91 ALA A CA 1
ATOM 684 C C . ALA A 1 91 ? -0.021 1.206 -15.289 1.00 92.56 91 ALA A C 1
ATOM 686 O O . ALA A 1 91 ? -0.931 2.034 -15.215 1.00 92.56 91 ALA A O 1
ATOM 687 N N . TYR A 1 92 ? 0.438 0.565 -14.210 1.00 92.62 92 TYR A N 1
ATOM 688 C CA . TYR A 1 92 ? -0.005 0.890 -12.858 1.00 92.62 92 TYR A CA 1
ATOM 689 C C . TYR A 1 92 ? 0.440 2.296 -12.438 1.00 92.62 92 TYR A C 1
ATOM 691 O O . TYR A 1 92 ? -0.391 3.069 -11.969 1.00 92.62 92 TYR A O 1
ATOM 699 N N . GLU A 1 93 ? 1.707 2.655 -12.636 1.00 89.38 93 GLU A N 1
ATOM 700 C CA . GLU A 1 93 ? 2.250 3.972 -12.287 1.00 89.38 93 GLU A CA 1
ATOM 701 C C . GLU A 1 93 ? 1.554 5.115 -13.049 1.00 89.38 93 GLU A C 1
ATOM 703 O O . GLU A 1 93 ? 1.219 6.143 -12.454 1.00 89.38 93 GLU A O 1
ATOM 708 N N . GLU A 1 94 ? 1.256 4.917 -14.336 1.00 89.12 94 GLU A N 1
ATOM 709 C CA . GLU A 1 94 ? 0.488 5.860 -15.160 1.00 89.12 94 GLU A CA 1
ATOM 710 C C . GLU A 1 94 ? -0.938 6.054 -14.628 1.00 89.12 94 GLU A C 1
ATOM 712 O O . GLU A 1 94 ? -1.387 7.191 -14.461 1.00 89.12 94 GLU A O 1
ATOM 717 N N . ALA A 1 95 ? -1.642 4.961 -14.313 1.00 89.31 95 ALA A N 1
ATOM 718 C CA . ALA A 1 95 ? -2.985 5.032 -13.738 1.00 89.31 95 ALA A CA 1
ATOM 719 C C . ALA A 1 95 ? -2.971 5.742 -12.375 1.00 89.31 95 ALA A C 1
ATOM 721 O O . ALA A 1 95 ? -3.788 6.628 -12.119 1.00 89.31 95 ALA A O 1
ATOM 722 N N . ALA A 1 96 ? -1.993 5.402 -11.534 1.00 86.19 96 ALA A N 1
ATOM 723 C CA . ALA A 1 96 ? -1.842 5.956 -10.200 1.00 86.19 96 ALA A CA 1
ATOM 724 C C . ALA A 1 96 ? -1.530 7.467 -10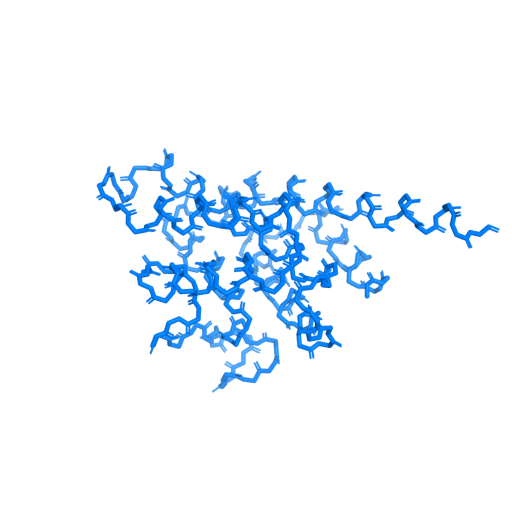.245 1.00 86.19 96 ALA A C 1
ATOM 726 O O . ALA A 1 96 ? -2.127 8.265 -9.530 1.00 86.19 96 ALA A O 1
ATOM 727 N N . THR A 1 97 ? -0.690 7.914 -11.178 1.00 80.25 97 THR A N 1
ATOM 728 C CA . THR A 1 97 ? -0.414 9.348 -11.389 1.00 80.25 97 THR A CA 1
ATOM 729 C C . THR A 1 97 ? -1.686 10.165 -11.665 1.00 80.25 97 THR A C 1
ATOM 731 O O . THR A 1 97 ? -1.767 11.331 -11.278 1.00 80.25 97 THR A O 1
ATOM 734 N N . ALA A 1 98 ? -2.709 9.556 -12.272 1.00 74.94 98 ALA A N 1
ATOM 735 C CA . ALA A 1 98 ? -4.000 10.187 -12.543 1.00 74.94 98 ALA A CA 1
ATOM 736 C C . ALA A 1 98 ? -5.035 10.046 -11.402 1.00 74.94 98 ALA A C 1
ATOM 738 O O . ALA A 1 98 ? -6.171 10.510 -11.550 1.00 74.94 98 ALA A O 1
ATOM 739 N N . SER A 1 99 ? -4.683 9.422 -10.270 1.00 65.94 99 SER A N 1
ATOM 740 C CA . SER A 1 99 ? -5.612 9.138 -9.170 1.00 65.94 99 SER A CA 1
ATOM 741 C C . SER A 1 99 ? -5.117 9.667 -7.822 1.00 65.94 99 SER A C 1
ATOM 743 O O . SER A 1 99 ? -4.164 9.159 -7.248 1.00 65.94 99 SER A O 1
ATOM 745 N N . TYR A 1 100 ? -5.807 10.644 -7.236 1.00 63.47 100 TYR A N 1
ATOM 746 C CA . TYR A 1 100 ? -5.591 10.986 -5.827 1.00 63.47 100 TYR A CA 1
ATOM 747 C C . TYR A 1 100 ? -6.480 10.096 -4.936 1.00 63.47 100 TYR A C 1
ATOM 749 O O . TYR A 1 100 ? -7.657 9.945 -5.257 1.00 63.47 100 TYR A O 1
ATOM 757 N N . PRO A 1 101 ? -5.995 9.516 -3.817 1.00 63.94 101 PRO A N 1
ATOM 758 C CA . PRO A 1 101 ? -4.651 9.612 -3.238 1.00 63.94 101 PRO A CA 1
ATOM 759 C C . PRO A 1 101 ? -3.710 8.440 -3.607 1.00 63.94 101 PRO A C 1
ATOM 761 O O . PRO A 1 101 ? -2.766 8.183 -2.865 1.00 63.94 101 PRO A O 1
ATOM 764 N N . PHE A 1 102 ? -3.955 7.681 -4.681 1.00 62.56 102 PHE A N 1
ATOM 765 C CA . PHE A 1 102 ? -3.155 6.493 -5.019 1.00 62.56 102 PHE A CA 1
ATOM 766 C C . PHE A 1 102 ? -2.065 6.804 -6.036 1.00 62.56 102 PHE A C 1
ATOM 768 O O . PHE A 1 102 ? -2.383 7.030 -7.188 1.00 62.56 102 PHE A O 1
ATOM 775 N N . GLY A 1 103 ? -0.792 6.679 -5.661 1.00 54.28 103 GLY A N 1
ATOM 776 C CA . GLY A 1 103 ? 0.331 6.732 -6.606 1.00 54.28 103 GLY A CA 1
ATOM 777 C C . GLY A 1 103 ? 1.255 7.918 -6.417 1.00 54.28 103 GLY A C 1
ATOM 778 O O . GLY A 1 103 ? 0.916 8.885 -5.753 1.00 54.28 103 GLY A O 1
A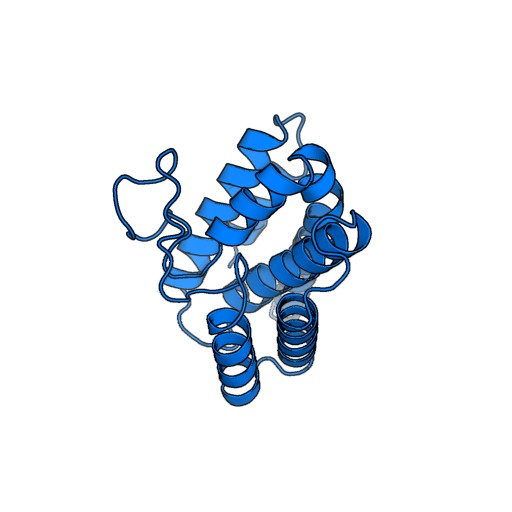TOM 779 N N . SER A 1 104 ? 2.436 7.848 -7.020 1.00 45.53 104 SER A N 1
ATOM 780 C CA . SER A 1 104 ? 3.490 8.866 -6.961 1.00 45.53 104 SER A CA 1
ATOM 781 C C . SER A 1 104 ? 3.231 10.089 -7.854 1.00 45.53 104 SER A C 1
ATOM 783 O O . SER A 1 104 ? 4.191 10.649 -8.378 1.00 45.53 104 SER A O 1
ATOM 785 N N . GLY A 1 105 ? 1.969 10.494 -8.059 1.00 52.59 105 GLY A N 1
ATOM 786 C CA . GLY A 1 105 ? 1.638 11.688 -8.851 1.00 52.59 105 GLY A CA 1
ATOM 787 C C . GLY A 1 105 ? 2.255 12.976 -8.282 1.00 52.59 105 GLY A C 1
ATOM 788 O O . GLY A 1 105 ? 3.025 12.940 -7.327 1.00 52.59 105 GLY A O 1
ATOM 789 N N . ASP A 1 106 ? 1.875 14.148 -8.802 1.00 44.69 106 ASP A N 1
ATOM 790 C CA . ASP A 1 106 ? 2.464 15.450 -8.405 1.00 44.69 106 ASP A CA 1
ATOM 791 C C . ASP A 1 106 ? 2.284 15.829 -6.909 1.00 44.69 106 ASP A C 1
ATOM 793 O O . ASP A 1 106 ? 2.742 16.881 -6.454 1.00 44.69 106 ASP A O 1
ATOM 797 N N . GLY A 1 107 ? 1.617 14.986 -6.115 1.00 58.03 107 GLY A N 1
ATOM 798 C CA . GLY A 1 107 ? 1.449 15.145 -4.676 1.00 58.03 107 GLY A CA 1
ATOM 799 C C . GLY A 1 107 ? 2.640 14.629 -3.863 1.00 58.03 107 GLY A C 1
ATOM 800 O O . GLY A 1 107 ? 3.141 13.525 -4.055 1.00 58.03 107 GLY A O 1
ATOM 801 N N . CYS A 1 108 ? 3.061 15.407 -2.865 1.00 69.00 108 CYS A N 1
ATOM 802 C CA . CYS A 1 108 ? 3.981 14.928 -1.839 1.00 69.00 108 CYS A CA 1
ATOM 803 C C . CYS A 1 108 ? 3.227 14.033 -0.843 1.00 69.00 108 CYS A C 1
ATOM 805 O O . CYS A 1 108 ? 2.411 14.523 -0.064 1.00 69.00 108 CYS A O 1
ATOM 807 N N . PHE A 1 109 ? 3.536 12.736 -0.835 1.00 73.56 109 PHE A N 1
ATOM 808 C CA . PHE A 1 109 ? 3.008 11.775 0.144 1.00 73.56 109 PHE A CA 1
ATOM 809 C C . PHE A 1 109 ? 3.941 11.578 1.346 1.00 73.56 109 PHE A C 1
ATOM 811 O O . PHE A 1 109 ? 3.832 10.578 2.056 1.00 73.56 109 PHE A O 1
ATOM 818 N N . ALA A 1 110 ? 4.895 12.490 1.566 1.00 78.00 110 ALA A N 1
ATOM 819 C CA . ALA A 1 110 ? 5.764 12.422 2.732 1.00 78.00 110 ALA A CA 1
ATOM 820 C C . ALA A 1 110 ? 4.937 12.629 4.005 1.00 78.00 110 ALA A C 1
ATOM 822 O O . ALA A 1 110 ? 4.273 13.652 4.175 1.00 78.00 110 ALA A O 1
ATOM 823 N N . ILE A 1 111 ? 5.004 11.657 4.909 1.00 82.62 111 ILE A N 1
ATOM 824 C CA . ILE A 1 111 ? 4.368 11.752 6.220 1.00 82.62 111 ILE A CA 1
ATOM 825 C C . ILE A 1 111 ? 5.320 12.499 7.152 1.00 82.62 111 ILE A C 1
ATOM 827 O O . ILE A 1 111 ? 6.428 12.023 7.416 1.00 82.62 111 ILE A O 1
ATOM 831 N N . ALA A 1 112 ? 4.890 13.657 7.657 1.00 83.81 112 ALA A N 1
ATOM 832 C CA . ALA A 1 112 ? 5.710 14.527 8.501 1.00 83.81 112 ALA A CA 1
ATOM 833 C C . ALA A 1 112 ? 6.207 13.812 9.770 1.00 83.81 112 ALA A C 1
ATOM 835 O O . ALA A 1 112 ? 7.321 14.056 10.232 1.00 83.81 112 ALA A O 1
ATOM 836 N N . GLU A 1 113 ? 5.405 12.888 10.301 1.00 85.94 113 GLU A N 1
ATOM 837 C CA . GLU A 1 113 ? 5.739 12.045 11.449 1.00 85.94 113 GLU A CA 1
ATOM 838 C C . GLU A 1 113 ? 6.848 11.022 11.152 1.00 85.94 113 GLU A C 1
ATOM 840 O O . GLU A 1 113 ? 7.505 10.542 12.076 1.00 85.94 113 GLU A O 1
ATOM 845 N N . LEU A 1 114 ? 7.071 10.676 9.880 1.00 84.25 114 LEU A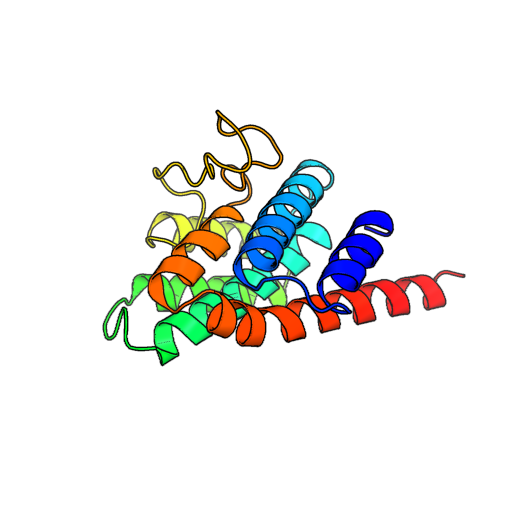 N 1
ATOM 846 C CA . LEU A 1 114 ? 8.099 9.718 9.469 1.00 84.25 114 LEU A CA 1
ATOM 847 C C . LEU A 1 114 ? 9.384 10.402 8.998 1.00 84.25 114 LEU A C 1
ATOM 849 O O . LEU A 1 114 ? 10.476 9.901 9.280 1.00 84.25 114 LEU A O 1
ATOM 853 N N . ALA A 1 115 ? 9.267 11.521 8.279 1.00 79.56 115 ALA A N 1
ATOM 854 C CA . ALA A 1 115 ? 10.403 12.281 7.774 1.00 79.56 115 ALA A CA 1
ATOM 855 C C . ALA A 1 115 ? 10.028 13.734 7.443 1.00 79.56 115 ALA A C 1
ATOM 857 O O . ALA A 1 115 ? 8.918 14.036 7.021 1.00 79.56 115 ALA A O 1
ATOM 858 N N . SER A 1 116 ? 11.009 14.635 7.527 1.00 72.81 116 SER A N 1
ATOM 859 C CA . SER A 1 116 ? 10.869 16.049 7.145 1.00 72.81 116 SER A CA 1
ATOM 860 C C . SER A 1 116 ? 10.986 16.316 5.634 1.00 72.81 116 SER A C 1
ATOM 862 O O . SER A 1 116 ? 10.939 17.468 5.209 1.00 72.81 116 SER A O 1
ATOM 864 N N . SER A 1 117 ? 11.189 15.280 4.813 1.00 80.12 117 SER A N 1
ATOM 865 C CA . SER A 1 117 ? 11.381 15.380 3.358 1.00 80.12 117 SER A CA 1
ATOM 866 C C . SER A 1 117 ? 10.949 14.091 2.649 1.00 80.12 117 SER A C 1
ATOM 868 O O . SER A 1 117 ? 10.707 13.078 3.304 1.00 80.12 117 SER A O 1
ATOM 870 N N . CYS A 1 118 ? 10.938 14.085 1.311 1.00 83.69 118 CYS A N 1
ATOM 871 C CA . CYS A 1 118 ? 10.651 12.907 0.475 1.00 83.69 118 CYS A CA 1
ATOM 872 C C . CYS A 1 118 ? 11.776 11.844 0.472 1.00 83.69 118 CYS A C 1
ATOM 874 O O . CYS A 1 118 ? 11.963 11.127 -0.515 1.00 83.69 118 CYS A O 1
ATOM 876 N N . ALA A 1 119 ? 12.572 11.769 1.542 1.00 83.50 119 ALA A N 1
ATOM 877 C CA . ALA A 1 119 ? 13.621 10.772 1.722 1.00 83.50 119 ALA A CA 1
ATOM 878 C C . ALA A 1 119 ? 13.034 9.359 1.899 1.00 83.50 119 ALA A C 1
ATOM 880 O O . ALA A 1 119 ? 11.845 9.191 2.175 1.00 83.50 119 ALA A O 1
ATOM 881 N N . ALA A 1 120 ? 13.871 8.330 1.755 1.00 83.81 120 ALA A N 1
ATOM 882 C CA . ALA A 1 120 ? 13.456 6.952 2.009 1.00 83.81 120 ALA A CA 1
ATOM 883 C C . ALA A 1 120 ? 12.993 6.772 3.469 1.00 83.81 120 ALA A C 1
ATOM 885 O O . ALA A 1 120 ? 13.632 7.262 4.400 1.00 83.81 120 ALA A O 1
ATOM 886 N N . GLY A 1 121 ? 11.887 6.059 3.651 1.00 82.19 121 GLY A N 1
ATOM 887 C CA . GLY A 1 121 ? 11.141 5.928 4.902 1.00 82.19 121 GLY A CA 1
ATOM 888 C C . GLY A 1 121 ? 10.009 6.948 5.085 1.00 82.19 121 GLY A C 1
ATOM 889 O O . GLY A 1 121 ? 9.263 6.815 6.050 1.00 82.19 121 GLY A O 1
ATOM 890 N N . SER A 1 122 ? 9.858 7.934 4.192 1.00 86.06 122 SER A N 1
ATOM 891 C CA . SER A 1 122 ? 8.777 8.938 4.244 1.00 86.06 122 SER A CA 1
ATOM 892 C C . SER A 1 122 ? 7.450 8.450 3.664 1.00 86.06 122 SER A C 1
ATOM 894 O O . SER A 1 122 ? 6.409 9.039 3.950 1.00 86.06 122 SER A O 1
ATOM 896 N N . GLY A 1 123 ? 7.493 7.422 2.811 1.00 84.50 123 GLY A N 1
ATOM 897 C CA . GLY A 1 123 ? 6.358 6.956 2.017 1.00 84.50 123 GLY A CA 1
ATOM 898 C C . GLY A 1 123 ? 6.145 7.715 0.706 1.00 84.50 123 GLY A C 1
ATOM 899 O O . GLY A 1 123 ? 5.299 7.309 -0.087 1.00 84.50 123 GLY A O 1
ATOM 900 N N . CYS A 1 124 ? 6.899 8.788 0.439 1.00 85.50 124 CYS A N 1
ATOM 901 C CA . CYS A 1 124 ? 6.639 9.638 -0.721 1.00 85.50 124 CYS A CA 1
ATOM 902 C C . CYS A 1 124 ? 7.011 8.972 -2.051 1.00 85.50 124 CYS A C 1
ATOM 904 O O . CYS A 1 124 ? 6.183 8.881 -2.948 1.00 85.50 124 CYS A O 1
ATOM 906 N N . ARG A 1 125 ? 8.263 8.520 -2.197 1.00 85.94 125 ARG A N 1
ATOM 907 C CA . ARG A 1 125 ? 8.799 8.058 -3.490 1.00 85.94 125 ARG A CA 1
ATOM 908 C C . ARG A 1 125 ? 8.253 6.706 -3.930 1.00 85.94 125 ARG A C 1
ATOM 910 O O . ARG A 1 125 ? 8.050 6.504 -5.117 1.00 85.94 125 ARG A O 1
ATOM 917 N N . SER A 1 126 ? 8.027 5.789 -2.992 1.00 88.31 126 SER A N 1
ATOM 918 C CA . SER A 1 126 ? 7.383 4.508 -3.304 1.00 88.31 126 SER A CA 1
ATOM 919 C C . SER A 1 126 ? 5.868 4.625 -3.486 1.00 88.31 126 SER A C 1
ATOM 921 O O . SER A 1 126 ? 5.240 3.677 -3.943 1.00 88.31 126 SER A O 1
ATOM 923 N N . GLY A 1 127 ? 5.269 5.746 -3.071 1.00 88.69 127 GLY A N 1
ATOM 924 C CA . GLY A 1 127 ? 3.823 5.896 -2.948 1.00 88.69 127 GLY A CA 1
ATOM 925 C C . GLY A 1 127 ? 3.233 5.245 -1.691 1.00 88.69 127 GLY A C 1
ATOM 926 O O . GLY A 1 127 ? 2.033 5.372 -1.471 1.00 88.69 127 GLY A O 1
ATOM 927 N N . ALA A 1 128 ? 4.029 4.594 -0.828 1.00 92.25 128 ALA A N 1
ATOM 928 C CA . ALA A 1 128 ? 3.534 3.946 0.393 1.00 92.25 128 ALA A CA 1
ATOM 929 C C . ALA A 1 128 ? 2.763 4.888 1.329 1.00 92.25 128 ALA A C 1
ATOM 931 O O . ALA A 1 128 ? 1.864 4.434 2.034 1.00 92.25 128 ALA A O 1
ATOM 932 N N . GLY A 1 129 ? 3.048 6.193 1.294 1.00 90.94 129 GLY A N 1
ATOM 933 C CA . GLY A 1 129 ? 2.322 7.207 2.057 1.00 90.94 129 GLY A CA 1
ATOM 934 C C . GLY A 1 129 ? 0.820 7.231 1.764 1.00 90.94 129 GLY A C 1
ATOM 935 O O . GLY A 1 129 ? 0.046 7.547 2.665 1.00 90.94 129 GLY A O 1
ATOM 936 N N . ALA A 1 130 ? 0.382 6.801 0.573 1.00 91.12 130 ALA A N 1
ATOM 937 C CA . ALA A 1 130 ? -1.036 6.679 0.230 1.00 91.12 130 ALA A CA 1
ATOM 938 C C . ALA A 1 130 ? -1.818 5.806 1.227 1.00 91.12 130 ALA A C 1
ATOM 940 O O . ALA A 1 130 ? -2.968 6.118 1.526 1.00 91.12 130 ALA A O 1
ATOM 941 N N . LEU A 1 131 ? -1.189 4.782 1.826 1.00 93.88 131 LEU A N 1
ATOM 942 C CA . LEU A 1 131 ? -1.821 3.973 2.874 1.00 93.88 131 LEU A CA 1
ATOM 943 C C . LEU A 1 131 ? -2.284 4.847 4.043 1.00 93.88 131 LEU A C 1
ATOM 945 O O . LEU A 1 131 ? -3.412 4.709 4.498 1.00 93.88 131 LEU A O 1
ATOM 949 N N . TYR A 1 132 ? -1.460 5.793 4.492 1.00 93.81 132 TYR A N 1
ATOM 950 C CA . TYR A 1 132 ? -1.828 6.692 5.582 1.00 93.81 132 TYR A CA 1
ATOM 951 C C . TYR A 1 132 ? -2.990 7.619 5.209 1.00 93.81 132 TYR A C 1
ATOM 953 O O . TYR A 1 132 ? -3.907 7.787 6.009 1.00 93.81 132 TYR A O 1
ATOM 961 N N . PHE A 1 133 ? -3.010 8.162 3.988 1.00 89.94 133 PHE A N 1
ATOM 962 C CA . PHE A 1 133 ? -4.127 8.991 3.519 1.00 89.94 133 PHE A CA 1
ATOM 963 C C . PHE A 1 133 ? -5.434 8.204 3.423 1.00 89.94 133 PHE A C 1
ATOM 965 O O . PHE A 1 133 ? -6.476 8.699 3.848 1.00 89.94 133 PHE A O 1
ATOM 972 N N . VAL A 1 134 ? -5.386 6.959 2.937 1.00 91.75 134 VAL A N 1
ATOM 973 C CA . VAL A 1 134 ? -6.557 6.075 2.957 1.00 91.75 134 VAL A CA 1
ATOM 974 C C . VAL A 1 134 ? -7.000 5.818 4.399 1.00 91.75 134 VAL A C 1
ATOM 976 O O . VAL A 1 134 ? -8.190 5.909 4.683 1.00 91.75 134 VAL A O 1
ATOM 979 N N . ALA A 1 135 ? -6.066 5.584 5.326 1.00 94.25 135 ALA A N 1
ATOM 980 C CA . ALA A 1 135 ? -6.367 5.437 6.752 1.00 94.25 135 ALA A CA 1
ATOM 981 C C . ALA A 1 135 ? -7.097 6.662 7.320 1.00 94.25 135 ALA A C 1
ATOM 983 O O . ALA A 1 135 ? -8.079 6.499 8.033 1.00 94.25 135 ALA A O 1
ATOM 984 N N . GLN A 1 136 ? -6.668 7.879 6.973 1.00 92.44 136 GLN A N 1
ATOM 985 C CA . GLN A 1 136 ? -7.356 9.107 7.393 1.00 92.44 136 GLN A CA 1
ATOM 986 C C . GLN A 1 136 ? -8.780 9.204 6.820 1.00 92.44 136 GLN A C 1
ATOM 988 O O . GLN A 1 136 ? -9.664 9.761 7.465 1.00 92.44 136 GLN A O 1
ATOM 993 N N . ALA A 1 137 ? -9.017 8.650 5.628 1.00 91.69 137 ALA A N 1
ATOM 994 C CA . ALA A 1 137 ? -10.322 8.675 4.977 1.00 91.69 137 ALA A CA 1
ATOM 995 C C . ALA A 1 137 ? -11.309 7.631 5.532 1.00 91.69 137 ALA A C 1
ATOM 997 O O . ALA A 1 137 ? -12.497 7.925 5.653 1.00 91.69 137 ALA A O 1
ATOM 998 N N . ILE A 1 138 ? -10.845 6.416 5.852 1.00 94.56 138 ILE A N 1
ATOM 999 C CA . ILE A 1 138 ? -11.722 5.293 6.253 1.00 94.56 138 ILE A CA 1
ATOM 1000 C C . ILE A 1 138 ? -11.567 4.844 7.711 1.00 94.56 138 ILE A C 1
ATOM 1002 O O . ILE A 1 138 ? -12.299 3.957 8.154 1.00 94.56 138 ILE A O 1
ATOM 1006 N N . GLY A 1 139 ? -10.628 5.438 8.444 1.00 96.19 139 GLY A N 1
ATOM 1007 C CA . GLY A 1 139 ? -10.209 5.042 9.786 1.00 96.19 139 GLY A CA 1
ATOM 1008 C C . GLY A 1 139 ? -9.049 4.040 9.779 1.00 96.19 139 GLY A C 1
ATOM 1009 O O . GLY A 1 139 ? -9.024 3.082 9.000 1.00 96.19 139 GLY A O 1
ATOM 1010 N N . GLU A 1 140 ? -8.095 4.223 10.695 1.00 96.25 140 GLU A N 1
ATOM 1011 C CA . GLU A 1 140 ? -6.877 3.411 10.779 1.00 96.25 140 GLU A CA 1
ATOM 1012 C C . GLU A 1 140 ? -7.174 1.935 11.058 1.00 96.25 140 GLU A C 1
ATOM 1014 O O . GLU A 1 140 ? -6.588 1.062 10.422 1.00 96.25 140 GLU A O 1
ATOM 1019 N N . ALA A 1 141 ? -8.119 1.642 11.958 1.00 96.31 141 ALA A N 1
ATOM 1020 C CA . ALA A 1 141 ? -8.519 0.267 12.266 1.00 96.31 141 ALA A CA 1
ATOM 1021 C C . ALA A 1 141 ? -9.062 -0.462 11.026 1.00 96.31 141 ALA A C 1
ATOM 1023 O O . ALA A 1 141 ? -8.653 -1.583 10.735 1.00 96.31 141 ALA A O 1
ATOM 1024 N N . ARG A 1 142 ? -9.908 0.209 10.235 1.00 96.75 142 ARG A N 1
ATOM 1025 C CA . ARG A 1 142 ? -10.486 -0.369 9.017 1.00 96.75 142 ARG A CA 1
ATOM 1026 C C . ARG A 1 142 ? -9.426 -0.622 7.948 1.00 96.75 142 ARG A C 1
ATOM 1028 O O . ARG A 1 142 ? -9.481 -1.643 7.266 1.00 96.75 142 ARG A O 1
ATOM 1035 N N . LEU A 1 143 ? -8.450 0.277 7.808 1.00 96.88 143 LEU A N 1
ATOM 1036 C CA . LEU A 1 143 ? -7.313 0.038 6.921 1.00 96.88 143 LEU A CA 1
ATOM 1037 C C . LEU A 1 143 ? -6.479 -1.160 7.394 1.00 96.88 143 LEU A C 1
ATOM 1039 O O . LEU A 1 143 ? -6.087 -1.985 6.572 1.00 96.88 143 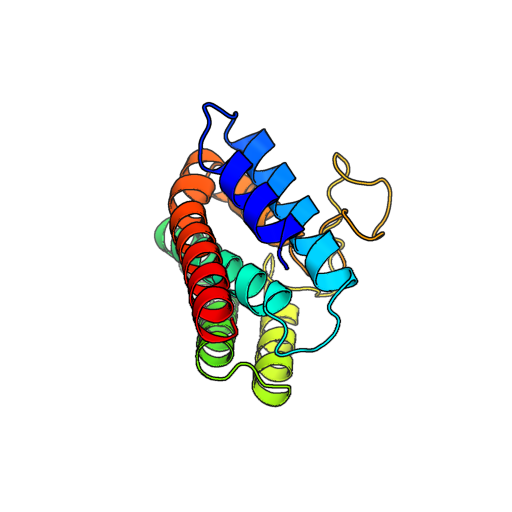LEU A O 1
ATOM 1043 N N . VAL A 1 144 ? -6.214 -1.265 8.699 1.00 96.81 144 VAL A N 1
ATOM 1044 C CA . VAL A 1 144 ? -5.470 -2.388 9.287 1.00 96.81 144 VAL A CA 1
ATOM 1045 C C . VAL A 1 144 ? -6.151 -3.721 8.996 1.00 96.81 144 VAL A C 1
ATOM 1047 O O . VAL A 1 144 ? -5.476 -4.645 8.540 1.00 96.81 144 VAL A O 1
ATOM 1050 N N . ASP A 1 145 ? -7.468 -3.800 9.180 1.00 96.62 145 ASP A N 1
ATOM 1051 C CA . ASP A 1 145 ? -8.247 -5.010 8.906 1.00 96.62 145 ASP A CA 1
ATOM 1052 C C . ASP A 1 145 ? -8.213 -5.400 7.421 1.00 96.62 145 ASP A 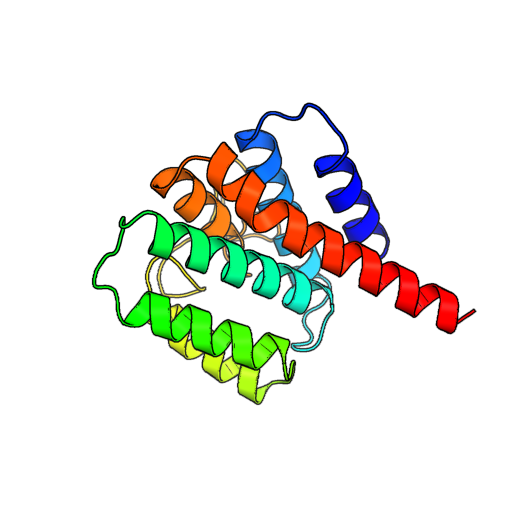C 1
ATOM 1054 O O . ASP A 1 145 ? -8.153 -6.583 7.087 1.00 96.62 145 ASP A O 1
ATOM 1058 N N . ALA A 1 146 ? -8.202 -4.414 6.518 1.00 97.38 146 ALA A N 1
ATOM 1059 C CA . ALA A 1 146 ? -8.135 -4.656 5.080 1.00 97.38 146 ALA A CA 1
ATOM 1060 C C . ALA A 1 146 ? -6.731 -5.072 4.605 1.00 97.38 146 ALA A C 1
ATOM 1062 O O . ALA A 1 146 ? -6.579 -6.019 3.833 1.00 97.38 146 ALA A O 1
ATOM 1063 N N . VAL A 1 147 ? -5.691 -4.361 5.048 1.00 97.25 147 VAL A N 1
ATOM 1064 C CA . VAL A 1 147 ? -4.315 -4.498 4.540 1.00 97.25 147 VAL A CA 1
ATOM 1065 C C . VAL A 1 147 ? -3.543 -5.616 5.244 1.00 97.25 147 VAL A C 1
ATOM 1067 O O . VAL A 1 147 ? -2.724 -6.288 4.613 1.00 97.25 147 VAL A O 1
ATOM 1070 N N . GLY A 1 148 ? -3.809 -5.851 6.532 1.00 96.25 148 GLY A N 1
ATOM 1071 C CA . GLY A 1 148 ? -3.107 -6.842 7.349 1.00 96.25 148 GLY A CA 1
ATOM 1072 C C . GLY A 1 148 ? -3.076 -8.244 6.726 1.00 96.25 148 GLY A C 1
ATOM 1073 O O . GLY A 1 148 ? -1.984 -8.793 6.559 1.00 96.25 148 GLY A O 1
ATOM 1074 N N . PRO A 1 149 ? -4.223 -8.815 6.303 1.00 96.56 149 PRO A N 1
ATOM 1075 C CA . PRO A 1 149 ? -4.264 -10.123 5.648 1.00 96.56 149 PRO A CA 1
ATOM 1076 C C . PRO A 1 149 ? -3.443 -10.188 4.353 1.00 96.56 149 PRO A C 1
ATOM 1078 O O . PRO A 1 149 ? -2.734 -11.170 4.127 1.00 96.56 149 PRO A O 1
ATOM 1081 N N . ALA A 1 150 ? -3.480 -9.132 3.531 1.00 96.06 150 ALA A N 1
ATOM 1082 C CA . ALA A 1 150 ? -2.710 -9.070 2.289 1.00 96.06 150 ALA A CA 1
ATOM 1083 C C . ALA A 1 150 ? -1.197 -9.093 2.567 1.00 96.06 150 ALA A C 1
ATOM 1085 O O . ALA A 1 150 ? -0.453 -9.832 1.921 1.00 96.06 150 ALA A O 1
ATOM 1086 N N . LEU A 1 151 ? -0.731 -8.337 3.565 1.00 95.19 151 LEU A N 1
ATOM 1087 C CA . LEU A 1 151 ? 0.674 -8.351 3.979 1.00 95.19 151 LEU A CA 1
ATOM 1088 C C . LEU A 1 151 ? 1.085 -9.689 4.610 1.00 95.19 151 LEU A C 1
ATOM 1090 O O . LEU A 1 151 ? 2.174 -10.195 4.316 1.00 95.19 151 LEU A O 1
ATOM 1094 N N . ALA A 1 152 ? 0.214 -10.295 5.420 1.00 94.56 152 ALA A N 1
ATOM 1095 C CA . ALA A 1 152 ? 0.449 -11.602 6.028 1.00 94.56 152 ALA A CA 1
ATOM 1096 C C . ALA A 1 152 ? 0.626 -12.701 4.966 1.00 94.56 152 ALA A C 1
ATOM 1098 O O . ALA A 1 152 ? 1.557 -13.508 5.049 1.00 94.56 152 ALA A O 1
ATOM 1099 N N . GLU A 1 153 ? -0.211 -12.702 3.924 1.00 95.19 153 GLU A N 1
ATOM 1100 C CA . GLU A 1 153 ? -0.091 -13.641 2.806 1.00 95.19 153 GLU A CA 1
ATOM 1101 C C . GLU A 1 153 ? 1.254 -13.483 2.080 1.00 95.19 153 GLU A C 1
ATOM 1103 O O . GLU A 1 153 ? 1.935 -14.474 1.792 1.00 95.19 153 GLU A O 1
ATOM 1108 N N . ARG A 1 154 ? 1.684 -12.243 1.813 1.00 93.75 154 ARG A N 1
ATOM 1109 C CA . ARG A 1 154 ? 2.969 -11.975 1.145 1.00 93.75 154 ARG A CA 1
ATOM 1110 C C . ARG A 1 154 ? 4.154 -12.434 1.982 1.00 93.75 154 ARG A C 1
ATOM 1112 O O . ARG A 1 154 ? 5.066 -13.064 1.441 1.00 93.75 154 ARG A O 1
ATOM 1119 N N . CYS A 1 155 ? 4.103 -12.220 3.293 1.00 90.88 155 CYS A N 1
ATOM 1120 C CA . CYS A 1 155 ? 5.092 -12.748 4.228 1.00 90.88 155 CYS A CA 1
ATOM 1121 C C . CYS A 1 155 ? 5.135 -14.286 4.197 1.00 90.88 155 CYS A C 1
ATOM 1123 O O . CYS A 1 155 ? 6.209 -14.882 4.065 1.00 90.88 155 CYS A O 1
ATOM 1125 N N . ALA A 1 156 ? 3.974 -14.949 4.210 1.00 92.06 156 ALA A N 1
ATOM 1126 C CA . ALA A 1 156 ? 3.885 -16.405 4.118 1.00 92.06 156 ALA A CA 1
ATOM 1127 C C . ALA A 1 156 ? 4.481 -16.958 2.811 1.00 92.06 156 ALA A C 1
ATOM 1129 O O . ALA A 1 156 ? 5.294 -17.886 2.856 1.00 92.06 156 ALA A O 1
ATOM 1130 N N . ARG A 1 157 ? 4.154 -16.357 1.659 1.00 91.44 157 ARG A N 1
ATOM 1131 C CA . ARG A 1 157 ? 4.709 -16.746 0.349 1.00 91.44 157 ARG A CA 1
ATOM 1132 C C . ARG A 1 157 ? 6.226 -16.558 0.287 1.00 91.44 157 ARG A C 1
ATOM 1134 O O . ARG A 1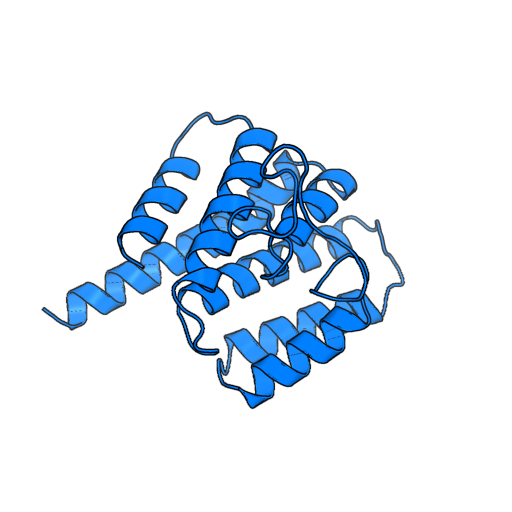 157 ? 6.933 -17.459 -0.163 1.00 91.44 157 ARG A O 1
ATOM 1141 N N . ALA A 1 158 ? 6.738 -15.435 0.792 1.00 88.38 158 ALA A N 1
ATOM 1142 C CA . ALA A 1 158 ? 8.175 -15.166 0.836 1.00 88.38 158 ALA A CA 1
ATOM 1143 C C . ALA A 1 158 ? 8.940 -16.187 1.701 1.00 88.38 158 ALA A C 1
ATOM 1145 O O . ALA A 1 158 ? 10.067 -16.560 1.369 1.00 88.38 158 ALA A O 1
ATOM 1146 N N . ARG A 1 159 ? 8.333 -16.679 2.792 1.00 86.88 159 ARG A N 1
ATOM 1147 C CA . ARG A 1 159 ? 8.899 -17.774 3.600 1.00 86.88 159 ARG A CA 1
ATOM 1148 C C . ARG A 1 159 ? 8.909 -19.096 2.838 1.00 86.88 159 ARG A C 1
ATOM 1150 O O . ARG A 1 159 ? 9.952 -19.742 2.784 1.00 86.88 159 ARG A O 1
ATOM 1157 N N . ALA A 1 160 ? 7.791 -19.471 2.216 1.00 88.50 160 ALA A N 1
ATOM 1158 C CA . ALA A 1 160 ? 7.681 -20.723 1.467 1.00 88.50 160 ALA A CA 1
ATOM 1159 C C . ALA A 1 160 ? 8.712 -20.811 0.328 1.00 88.50 160 ALA A C 1
ATOM 1161 O O . ALA A 1 160 ? 9.391 -21.827 0.186 1.00 88.50 160 ALA A O 1
ATOM 1162 N N . ALA A 1 161 ? 8.905 -19.717 -0.417 1.00 87.00 161 ALA A N 1
ATOM 1163 C CA . ALA A 1 161 ? 9.897 -19.644 -1.489 1.00 87.00 161 ALA A CA 1
ATOM 1164 C C . ALA A 1 161 ? 11.335 -19.901 -1.000 1.00 87.00 161 ALA A C 1
ATOM 1166 O O . ALA A 1 161 ? 12.140 -20.476 -1.723 1.00 87.00 161 ALA A O 1
ATOM 1167 N N . ARG A 1 162 ? 11.667 -19.528 0.243 1.00 83.12 162 ARG A N 1
ATOM 1168 C CA . ARG A 1 162 ? 12.997 -19.784 0.821 1.00 83.12 162 ARG A CA 1
ATOM 1169 C C . ARG A 1 162 ? 13.214 -21.221 1.235 1.00 83.12 162 ARG A C 1
ATOM 1171 O O . ARG A 1 162 ? 14.334 -21.704 1.121 1.00 83.12 162 ARG A O 1
ATOM 1178 N N . THR A 1 163 ? 12.178 -21.877 1.746 1.00 82.38 163 THR A N 1
ATOM 1179 C CA . THR A 1 163 ? 12.267 -23.286 2.134 1.00 82.38 163 THR A CA 1
ATOM 1180 C C . THR A 1 163 ? 12.564 -24.168 0.923 1.00 82.38 163 THR A C 1
ATOM 1182 O O . THR A 1 163 ? 13.288 -25.139 1.063 1.00 82.38 163 THR A O 1
ATOM 1185 N N . LEU A 1 164 ? 12.074 -23.799 -0.266 1.00 76.06 164 LEU A N 1
ATOM 1186 C CA . LEU A 1 164 ? 12.323 -24.531 -1.516 1.00 76.06 164 LEU A CA 1
ATOM 1187 C C . LEU A 1 164 ? 13.737 -24.342 -2.094 1.00 76.06 164 LEU A C 1
ATOM 1189 O O . LEU A 1 164 ? 14.135 -25.099 -2.972 1.00 76.06 164 LEU A O 1
ATOM 1193 N N . LEU A 1 165 ? 14.476 -23.328 -1.639 1.00 71.31 165 LEU A N 1
ATOM 1194 C CA . LEU A 1 165 ? 15.826 -23.005 -2.120 1.00 71.31 165 LEU A CA 1
ATOM 1195 C C . LEU A 1 165 ? 16.939 -23.538 -1.198 1.00 71.31 165 LEU A C 1
ATOM 1197 O O . LEU A 1 165 ? 18.110 -23.239 -1.433 1.00 71.31 165 LEU A O 1
ATOM 1201 N N . ARG A 1 166 ? 16.585 -24.268 -0.135 1.00 65.50 166 ARG A N 1
ATOM 1202 C CA . ARG A 1 166 ? 17.510 -24.903 0.814 1.00 65.50 166 ARG A CA 1
ATOM 1203 C C . ARG A 1 166 ? 17.494 -26.411 0.637 1.00 65.50 166 ARG A C 1
ATOM 1205 O O . ARG A 1 166 ? 18.585 -26.997 0.788 1.00 65.50 166 ARG A O 1
#

Organism: NCBI:txid927083

Sequence (166 aa):
MSELVAEIERTLDGAIDPRERVLSWVRLLDLAVAREPDTSSAARVALTSAMVAAGRALLDAGVLELDTNVRATVAAAERYLEHPDEACWTAYEEAATASYPFGSGDGCFAIAELASSCAAGSGCRSGAGALYFVAQAIGEARLVDAVGPALAERCARARAARTLLR

pLDDT: mean 87.18, std 10.84, range [44.69, 97.38]

Radius of gyration: 14.72 Å; chains: 1; bounding box: 36×41×39 Å

Secondary structure (DSSP, 8-state):
-HHHHHHHHHHHSS---HHHHHHHHHHHHHHHHHH--STT-HHHHHHHHHHHHHHHHHHHTTTTTT-HHHHHHHHHHHHHHHS-SHHHHHHHHHHHHTSSSSSSSSS----TTT-SSSSTTSSTTTSTTHHHHHHHHH-HHHHHHHHHHHHHHHHHHHHHHHHTT-

Foldseek 3Di:
DLVLLVQLVVLLPDPDDLLVSLLSQLLSLLQVCVVVVAQLDLSLLLLLLLLLLLLVLLCVLCLCVPPPLSVQLSVLSVVCNVPSHPVSSVSNQVSQLVDPPGHLHPDALFDVVQDPDSDRSRSRPSVSSSLVVSCVRNNSVSSCVRRSVSNNVSSVVVVVVVVVVD